Protein AF-A0A9D7D2G5-F1 (afdb_monomer)

Solvent-accessible surface area (backbone atoms only — not comparable to full-atom values): 11565 Å² total; per-residue (Å²): 142,83,90,85,85,85,84,79,88,82,90,82,80,87,83,90,83,91,81,90,78,86,88,77,94,80,81,88,83,91,79,89,85,90,87,85,86,84,91,82,82,89,82,88,80,90,83,86,82,90,78,80,86,81,89,78,82,81,84,90,77,88,84,83,84,87,77,92,87,68,85,74,61,56,66,35,92,34,34,83,71,34,50,92,85,17,47,40,18,28,32,42,37,29,33,29,70,61,52,72,93,62,38,37,81,69,48,75,48,37,28,52,26,76,72,57,77,66,45,86,69,95,54,40,60,38,78,29,35,38,25,39,34,90,44,25,86,66,23,79,50,91,75,19,56,28,20,28,31,39,76,58,95,90,44,75,49,42,26,39,31,37,72,85,44,60,87,74,32,82,43,65,77

Secondary structure (DSSP, 8-state):
--------------------------------------------------------PPP---------S-------SSGGGS-TTS-EEEEEEEE-SS-TT-PPEEEEEEEEES-------SSSS-EEEEEB-SSGGG--STT--EEEEEEETTEEEEEEE-GGGGGTSSEE-

pLDDT: mean 74.0, std 21.23, range [39.16, 96.94]

Structure (mmCIF, N/CA/C/O backbone):
data_AF-A0A9D7D2G5-F1
#
_entry.id   AF-A0A9D7D2G5-F1
#
loop_
_atom_site.group_PDB
_atom_site.id
_atom_site.type_symbol
_atom_site.label_atom_id
_atom_site.label_alt_id
_atom_site.label_comp_id
_atom_site.label_asym_id
_atom_site.label_entity_id
_atom_site.label_seq_id
_atom_site.pdbx_PDB_ins_code
_atom_site.Cartn_x
_atom_site.Cartn_y
_atom_site.Cartn_z
_atom_site.occupancy
_atom_site.B_iso_or_equiv
_atom_site.auth_seq_id
_atom_site.auth_comp_id
_atom_site.auth_asym_id
_atom_site.auth_atom_id
_atom_site.pdbx_PDB_model_num
ATOM 1 N N . MET A 1 1 ? 41.412 11.375 14.483 1.00 52.94 1 MET A N 1
ATOM 2 C CA . MET A 1 1 ? 41.660 12.347 13.399 1.00 52.94 1 MET A CA 1
ATOM 3 C C . MET A 1 1 ? 41.981 11.550 12.150 1.00 52.94 1 MET A C 1
ATOM 5 O O . MET A 1 1 ? 43.029 10.927 12.143 1.00 52.94 1 MET A O 1
ATOM 9 N N . THR A 1 2 ? 41.026 11.455 11.221 1.00 49.50 2 THR A N 1
ATOM 10 C CA . THR A 1 2 ? 41.184 11.309 9.758 1.00 49.50 2 THR A CA 1
ATOM 11 C C . THR A 1 2 ? 39.815 10.939 9.189 1.00 49.50 2 THR A C 1
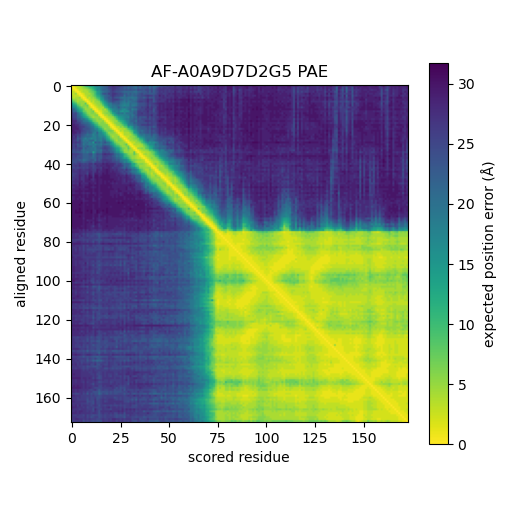ATOM 13 O O . THR A 1 2 ? 39.273 9.878 9.479 1.00 49.50 2 THR A O 1
ATOM 16 N N . SER A 1 3 ? 39.262 11.882 8.434 1.00 49.03 3 SER A N 1
ATOM 17 C CA . SER A 1 3 ? 38.042 11.799 7.637 1.00 49.03 3 SER A CA 1
ATOM 18 C C . SER A 1 3 ? 38.152 10.771 6.511 1.00 49.03 3 SER A C 1
ATOM 20 O O . SER A 1 3 ? 39.223 10.638 5.925 1.00 49.03 3 SER A O 1
ATOM 22 N N . THR A 1 4 ? 37.032 10.169 6.102 1.00 55.66 4 THR A N 1
ATOM 23 C CA . THR A 1 4 ? 36.741 9.856 4.688 1.00 55.66 4 THR A CA 1
ATOM 24 C C . THR A 1 4 ? 35.222 9.795 4.494 1.00 55.66 4 THR A C 1
ATOM 26 O O . THR A 1 4 ? 34.520 9.097 5.216 1.00 55.66 4 THR A O 1
ATOM 29 N N . LEU A 1 5 ? 34.740 10.612 3.557 1.00 47.78 5 LEU A N 1
ATOM 30 C CA . LEU A 1 5 ? 33.340 10.910 3.248 1.00 47.78 5 LEU A CA 1
ATOM 31 C C . LEU A 1 5 ? 32.711 9.848 2.326 1.00 47.78 5 LEU A C 1
ATOM 33 O O . LEU A 1 5 ? 33.403 9.360 1.430 1.00 47.78 5 LEU A O 1
ATOM 37 N N . PRO A 1 6 ? 31.397 9.580 2.442 1.00 52.25 6 PRO A N 1
ATOM 38 C CA . PRO A 1 6 ? 30.608 8.968 1.385 1.00 52.25 6 PRO A CA 1
ATOM 39 C C . PRO A 1 6 ? 29.983 10.009 0.434 1.00 52.25 6 PRO A C 1
ATOM 41 O O . PRO A 1 6 ? 29.444 11.022 0.870 1.00 52.25 6 PRO A O 1
ATOM 44 N N . PHE A 1 7 ? 30.000 9.646 -0.850 1.00 40.75 7 PHE A N 1
ATOM 45 C CA . PHE A 1 7 ? 29.009 9.929 -1.897 1.00 40.75 7 PHE A CA 1
ATOM 46 C C . PHE A 1 7 ? 28.773 11.378 -2.356 1.00 40.75 7 PHE A C 1
ATOM 48 O O . PHE A 1 7 ? 27.886 12.099 -1.909 1.00 40.75 7 PHE A O 1
ATOM 55 N N . ASP A 1 8 ? 29.555 11.703 -3.384 1.00 44.59 8 ASP A N 1
ATOM 56 C CA . ASP A 1 8 ? 29.256 12.623 -4.474 1.00 44.59 8 ASP A CA 1
ATOM 57 C C . ASP A 1 8 ? 28.366 11.939 -5.542 1.00 44.59 8 ASP A C 1
ATOM 59 O O . ASP A 1 8 ? 28.482 10.731 -5.759 1.00 44.59 8 ASP A O 1
ATOM 63 N N . SER A 1 9 ? 27.565 12.753 -6.244 1.00 48.22 9 SER A N 1
ATOM 64 C CA . SER A 1 9 ? 26.906 12.488 -7.540 1.00 48.22 9 SER A CA 1
ATOM 65 C C . SER A 1 9 ? 25.706 11.519 -7.574 1.00 48.22 9 SER A C 1
ATOM 67 O O . SER A 1 9 ? 25.773 10.390 -7.121 1.00 48.22 9 SER A O 1
ATOM 69 N N . ALA A 1 10 ? 24.565 11.819 -8.197 1.00 43.69 10 ALA A N 1
ATOM 70 C CA . ALA A 1 10 ? 24.137 12.975 -8.972 1.00 43.69 10 ALA A CA 1
ATOM 71 C C . ALA A 1 10 ? 22.607 12.896 -9.150 1.00 43.69 10 ALA A C 1
ATOM 73 O O . ALA A 1 10 ? 22.089 11.873 -9.593 1.00 43.69 10 ALA A O 1
ATOM 74 N N . ALA A 1 11 ? 21.892 13.987 -8.874 1.00 43.16 11 ALA A N 1
ATOM 75 C CA . ALA A 1 11 ? 20.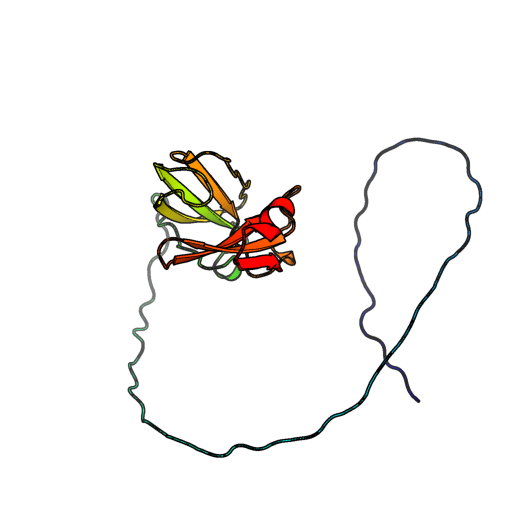567 14.225 -9.434 1.00 43.16 11 ALA A CA 1
ATOM 76 C C . ALA A 1 11 ? 20.714 15.286 -10.533 1.00 43.16 11 ALA A C 1
ATOM 78 O O . ALA A 1 11 ? 20.834 16.479 -10.259 1.00 43.16 11 ALA A O 1
ATOM 79 N N . CYS A 1 12 ? 20.759 14.821 -11.781 1.00 53.75 12 CYS A N 1
ATOM 80 C CA . CYS A 1 12 ? 20.481 15.625 -12.968 1.00 53.75 12 CYS A CA 1
ATOM 81 C C . CYS A 1 12 ? 18.977 15.562 -13.276 1.00 53.75 12 CYS A C 1
ATOM 83 O O . CYS A 1 12 ? 18.358 14.538 -13.006 1.00 53.75 12 CYS A O 1
ATOM 85 N N . PHE A 1 13 ? 18.480 16.615 -13.940 1.00 47.25 13 PHE A N 1
ATOM 86 C CA . PHE A 1 13 ? 17.105 16.942 -14.381 1.00 47.25 13 PHE A CA 1
ATOM 87 C C . PHE A 1 13 ? 16.392 17.948 -13.456 1.00 47.25 13 PHE A C 1
ATOM 89 O O . PHE A 1 13 ? 15.977 17.602 -12.361 1.00 47.25 13 PHE A O 1
ATOM 96 N N . SER A 1 14 ? 16.314 19.257 -13.765 1.00 50.12 14 SER A N 1
ATOM 97 C CA . SER A 1 14 ? 15.877 19.935 -15.013 1.00 50.12 14 SER A CA 1
ATOM 98 C C . SER A 1 14 ? 14.464 19.458 -15.398 1.00 50.12 14 SER A C 1
ATOM 100 O O . SER A 1 14 ? 14.282 18.277 -15.634 1.00 50.12 14 SER A O 1
ATOM 102 N N . GLN A 1 15 ? 13.407 20.274 -15.481 1.00 53.84 15 GLN A N 1
ATOM 103 C CA . GLN A 1 15 ? 13.360 21.545 -16.194 1.00 53.84 15 GLN A CA 1
ATOM 104 C C . GLN A 1 15 ? 12.021 22.294 -15.931 1.00 53.84 15 GLN A C 1
ATOM 106 O O . GLN A 1 15 ? 10.953 21.693 -15.936 1.00 53.84 15 GLN A O 1
ATOM 111 N N . VAL A 1 16 ? 12.138 23.623 -15.798 1.00 50.59 16 VAL A N 1
ATOM 112 C CA . VAL A 1 16 ? 11.271 24.747 -16.243 1.00 50.59 16 VAL A CA 1
ATOM 113 C C . VAL A 1 16 ? 9.794 24.886 -15.834 1.00 50.59 16 VAL A C 1
ATOM 115 O O . VAL A 1 16 ? 8.886 24.307 -16.417 1.00 50.59 16 VAL A O 1
ATOM 118 N N . GLY A 1 17 ? 9.555 25.901 -14.998 1.00 39.16 17 GLY A N 1
ATOM 119 C CA . GLY A 1 17 ? 8.357 26.742 -15.025 1.00 39.16 17 GLY A CA 1
ATOM 120 C C . GLY A 1 17 ? 8.783 28.213 -15.042 1.00 39.16 17 GLY A C 1
ATOM 121 O O . GLY A 1 17 ? 9.523 28.655 -14.171 1.00 39.16 17 GLY A O 1
ATOM 122 N N . ALA A 1 18 ? 8.390 28.935 -16.088 1.00 46.44 18 ALA A N 1
ATOM 123 C CA . ALA A 1 18 ? 8.807 30.294 -16.409 1.00 46.44 18 ALA A CA 1
ATOM 124 C C . ALA A 1 18 ? 8.239 31.362 -15.459 1.00 46.44 18 ALA A C 1
ATOM 126 O O . ALA A 1 18 ? 7.043 31.349 -15.194 1.00 46.44 18 ALA A O 1
ATOM 127 N N . LEU A 1 19 ? 9.059 32.346 -15.066 1.00 45.19 19 LEU A N 1
ATOM 128 C CA . LEU A 1 19 ? 8.687 33.768 -15.007 1.00 45.19 19 LEU A CA 1
ATOM 129 C C . LEU A 1 19 ? 9.915 34.637 -14.693 1.00 45.19 19 LEU A C 1
ATOM 131 O O . LEU A 1 19 ? 10.739 34.320 -13.842 1.00 45.19 19 LEU A O 1
ATOM 135 N N . ALA A 1 20 ? 10.045 35.714 -15.460 1.00 48.69 20 ALA A N 1
ATOM 136 C CA . ALA A 1 20 ? 11.139 36.671 -15.446 1.00 48.69 20 ALA A CA 1
ATOM 137 C C . ALA A 1 20 ? 11.168 37.541 -14.179 1.00 48.69 20 ALA A C 1
ATOM 139 O O . ALA A 1 20 ? 10.109 37.965 -13.732 1.00 48.69 20 ALA A O 1
ATOM 140 N N . LEU A 1 21 ? 12.368 37.892 -13.692 1.00 44.66 21 LEU A N 1
ATOM 141 C CA . LEU A 1 21 ? 12.789 39.260 -13.327 1.00 44.66 21 LEU A CA 1
ATOM 142 C C . LEU A 1 21 ? 14.186 39.252 -12.675 1.00 44.66 21 LEU A C 1
ATOM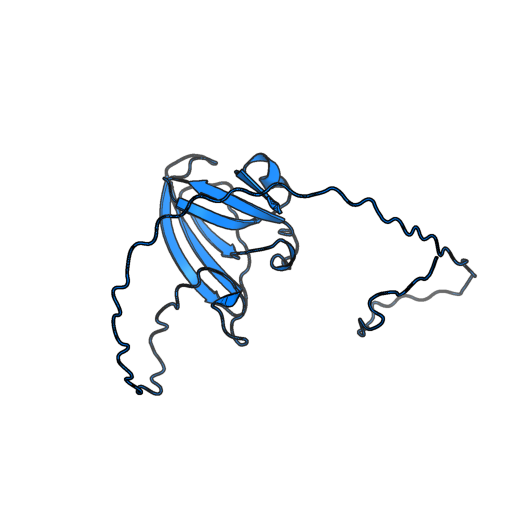 144 O O . LEU A 1 21 ? 14.421 38.579 -11.683 1.00 44.66 21 LEU A O 1
ATOM 148 N N . VAL A 1 22 ? 15.091 40.005 -13.311 1.00 46.94 22 VAL A N 1
ATOM 149 C CA . VAL A 1 22 ? 16.098 40.935 -12.759 1.00 46.94 22 VAL A CA 1
ATOM 150 C C . VAL A 1 22 ? 16.682 40.604 -11.378 1.00 46.94 22 VAL A C 1
ATOM 152 O O . VAL A 1 22 ? 15.996 40.578 -10.364 1.00 46.94 22 VAL A O 1
ATOM 155 N N . GLY A 1 23 ? 18.001 40.402 -11.368 1.00 52.19 23 GLY A N 1
ATOM 156 C CA . GLY A 1 23 ? 18.733 39.827 -10.253 1.00 52.19 23 GLY A CA 1
ATOM 157 C C . GLY A 1 23 ? 18.859 40.651 -8.977 1.00 52.19 23 GLY A C 1
ATOM 158 O O . GLY 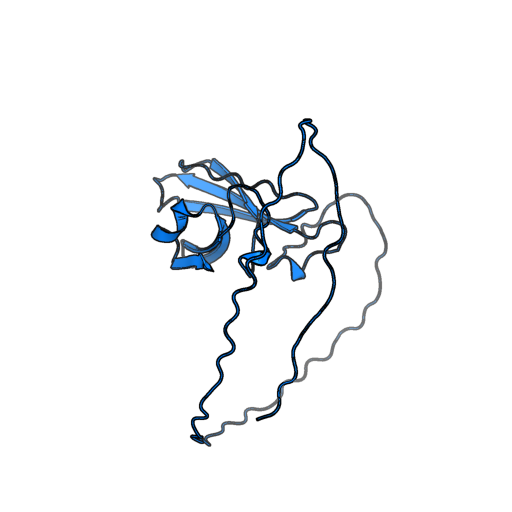A 1 23 ? 18.655 41.859 -8.944 1.00 52.19 23 GLY A O 1
ATOM 159 N N . LEU A 1 24 ? 19.312 39.946 -7.944 1.00 52.03 24 LEU A N 1
ATOM 160 C CA . LEU A 1 24 ? 20.088 40.460 -6.825 1.00 52.03 24 LEU A CA 1
ATOM 161 C C . LEU A 1 24 ? 20.725 39.257 -6.111 1.00 52.03 24 LEU A C 1
ATOM 163 O O . LEU A 1 24 ? 20.082 38.221 -5.948 1.00 52.03 24 LEU A O 1
ATOM 167 N N . LEU A 1 25 ? 21.996 39.391 -5.728 1.00 53.03 25 LEU A N 1
ATOM 168 C CA . LEU A 1 25 ? 22.746 38.430 -4.917 1.00 53.03 25 LEU A CA 1
ATOM 169 C C . LEU A 1 25 ? 21.945 37.971 -3.688 1.00 53.03 25 LEU A C 1
ATOM 171 O O . LEU A 1 25 ? 21.535 38.815 -2.895 1.00 53.03 25 LEU A O 1
ATOM 175 N N . LEU A 1 26 ? 21.884 36.660 -3.442 1.00 50.56 26 LEU A N 1
ATOM 176 C CA . LEU A 1 26 ? 21.707 36.123 -2.092 1.00 50.56 26 LEU A CA 1
ATOM 177 C C . LEU A 1 26 ? 22.727 35.014 -1.831 1.00 50.56 26 LEU A C 1
ATOM 179 O O . LEU A 1 26 ? 22.964 34.131 -2.652 1.00 50.56 26 LEU A O 1
ATOM 183 N N . LEU A 1 27 ? 23.393 35.189 -0.695 1.00 53.12 27 LEU A N 1
ATOM 184 C CA . LEU A 1 27 ? 24.617 34.542 -0.268 1.00 53.12 27 LEU A CA 1
ATOM 185 C C . LEU A 1 27 ? 24.421 33.090 0.181 1.00 53.12 27 LEU A C 1
ATOM 187 O O . LEU A 1 27 ? 23.346 32.660 0.584 1.00 53.12 27 LEU A O 1
ATOM 191 N N . ALA A 1 28 ? 25.555 32.394 0.158 1.00 52.44 28 ALA A N 1
ATOM 192 C CA . ALA A 1 28 ? 25.846 31.096 0.735 1.00 52.44 28 ALA A CA 1
ATOM 193 C C . ALA A 1 28 ? 25.238 30.835 2.125 1.00 52.44 28 ALA A C 1
ATOM 195 O O . ALA A 1 28 ? 25.196 31.704 2.993 1.00 52.44 28 ALA A O 1
ATOM 196 N N . SER A 1 29 ? 24.895 29.571 2.372 1.00 44.59 29 SER A N 1
ATOM 197 C CA . SER A 1 29 ? 24.765 28.993 3.713 1.00 44.59 29 SER A CA 1
ATOM 198 C C . SER A 1 29 ? 25.120 27.502 3.655 1.00 44.59 29 SER A C 1
ATOM 200 O O . SER A 1 29 ? 24.250 26.642 3.587 1.00 44.59 29 SER A O 1
ATOM 202 N N . CYS A 1 30 ? 26.421 27.197 3.647 1.00 50.00 30 CYS A N 1
ATOM 203 C CA . CYS A 1 30 ? 26.930 25.884 4.046 1.00 50.00 30 CYS A CA 1
ATOM 204 C C . CYS A 1 30 ? 26.928 25.832 5.579 1.00 50.00 30 CYS A C 1
ATOM 206 O O . CYS A 1 30 ? 27.658 26.592 6.212 1.00 50.00 30 CYS A O 1
ATOM 208 N N . GLY A 1 31 ? 26.134 24.944 6.172 1.00 47.31 31 GLY A N 1
ATOM 209 C CA . GLY A 1 31 ? 26.146 24.664 7.609 1.00 47.31 31 GLY A CA 1
ATOM 210 C C . GLY A 1 31 ? 26.117 23.157 7.831 1.00 47.31 31 GLY A C 1
ATOM 211 O O . GLY A 1 31 ? 25.078 22.535 7.650 1.00 47.31 31 GLY A O 1
ATOM 212 N N . GLY A 1 32 ? 27.273 22.567 8.144 1.00 47.94 32 GLY A N 1
ATOM 213 C CA . GLY A 1 32 ? 27.422 21.131 8.401 1.00 47.94 32 GLY A CA 1
ATOM 214 C C . GLY A 1 32 ? 27.155 20.733 9.854 1.00 47.94 32 GLY A C 1
ATOM 215 O O . GLY A 1 32 ? 26.891 21.590 10.692 1.00 47.94 32 GLY A O 1
ATOM 216 N N . SER A 1 33 ? 27.298 19.436 10.152 1.00 44.34 33 SER A N 1
ATOM 217 C CA . SER A 1 33 ? 27.850 18.906 11.414 1.00 44.34 33 SER A CA 1
ATOM 218 C C . SER A 1 33 ? 28.114 17.402 11.292 1.00 44.34 33 SER A C 1
ATOM 220 O O . SER A 1 33 ? 27.203 16.608 11.085 1.00 44.34 33 SER A O 1
ATOM 222 N N . VAL A 1 34 ? 29.391 17.040 11.409 1.00 54.25 34 VAL A N 1
ATOM 223 C CA . VAL A 1 34 ? 29.923 15.680 11.561 1.00 54.25 34 VAL A CA 1
ATOM 224 C C . VAL A 1 34 ? 29.821 15.252 13.029 1.00 54.25 34 VAL A C 1
ATOM 226 O O . VAL A 1 34 ? 30.148 16.041 13.914 1.00 54.25 34 VAL A O 1
ATOM 229 N N . GLY A 1 35 ? 29.401 14.014 13.296 1.00 42.25 35 GLY A N 1
ATOM 230 C CA . GLY A 1 35 ? 29.337 13.458 14.649 1.00 42.25 35 GLY A CA 1
ATOM 231 C C . GLY A 1 35 ? 29.334 11.927 14.655 1.00 42.25 35 GLY A C 1
ATOM 232 O O . GLY A 1 35 ? 28.406 11.304 14.156 1.00 42.25 35 GLY A O 1
ATOM 233 N N . GLU A 1 36 ? 30.380 11.351 15.241 1.00 52.06 36 GLU A N 1
ATOM 234 C CA . GLU A 1 36 ? 30.647 9.930 15.523 1.00 52.06 36 GLU A CA 1
ATOM 235 C C . GLU A 1 36 ? 31.552 9.909 16.787 1.00 52.06 36 GLU A C 1
ATOM 237 O O . GLU A 1 36 ? 32.249 10.913 16.990 1.00 52.06 36 GLU A O 1
ATOM 242 N N . PRO A 1 37 ? 31.705 8.839 17.607 1.00 68.00 37 PRO A N 1
ATOM 243 C CA . PRO A 1 37 ? 30.832 7.737 18.066 1.00 68.00 37 PRO A CA 1
ATOM 244 C C . PRO A 1 37 ? 30.705 7.726 19.631 1.00 68.00 37 PRO A C 1
ATOM 246 O O . PRO A 1 37 ? 31.046 8.721 20.274 1.00 68.00 37 PRO A O 1
ATOM 249 N N . PRO A 1 38 ? 30.250 6.628 20.289 1.00 59.47 38 PRO A N 1
ATOM 250 C CA . PRO A 1 38 ? 31.236 5.627 20.731 1.00 59.47 38 PRO A CA 1
ATOM 251 C C . PRO A 1 38 ? 30.800 4.151 20.620 1.00 59.47 38 PRO A C 1
ATOM 253 O O . PRO A 1 38 ? 29.625 3.801 20.557 1.00 59.47 38 PRO A O 1
ATOM 256 N N . ALA A 1 39 ? 31.825 3.296 20.637 1.00 56.16 39 ALA A N 1
ATOM 257 C CA . ALA A 1 39 ? 31.775 1.844 20.747 1.00 56.16 39 ALA A CA 1
ATOM 258 C C . ALA A 1 39 ? 31.178 1.363 22.085 1.00 56.16 39 ALA A C 1
ATOM 260 O O . ALA A 1 39 ? 31.439 1.948 23.136 1.00 56.16 39 ALA A O 1
ATOM 261 N N . GLY A 1 40 ? 30.448 0.246 22.042 1.00 46.94 40 GLY A N 1
ATOM 262 C CA . GLY A 1 40 ? 29.949 -0.480 23.210 1.00 46.94 40 GLY A CA 1
ATOM 263 C C . GLY A 1 40 ? 29.933 -1.986 22.945 1.00 46.94 40 GLY A C 1
ATOM 264 O O . GLY A 1 40 ? 29.444 -2.438 21.913 1.00 46.94 40 GLY A O 1
ATOM 265 N N . SER A 1 41 ? 30.548 -2.732 23.858 1.00 45.62 41 SER A N 1
ATOM 266 C CA . SER A 1 41 ? 31.009 -4.113 23.722 1.00 45.62 41 SER A CA 1
ATOM 267 C C . SER A 1 41 ? 29.934 -5.205 23.864 1.00 45.62 41 SER A C 1
ATOM 269 O O . SER A 1 41 ? 28.983 -5.073 24.624 1.00 45.62 41 SER A O 1
ATOM 271 N N . THR A 1 42 ? 30.185 -6.312 23.156 1.00 58.53 42 THR A N 1
ATOM 272 C CA . THR A 1 42 ? 30.017 -7.744 23.500 1.00 58.53 42 THR A CA 1
ATOM 273 C C . THR A 1 42 ? 29.018 -8.172 24.584 1.00 58.53 42 THR A C 1
ATOM 275 O O . THR A 1 42 ? 29.176 -7.839 25.757 1.00 58.53 42 THR A O 1
ATOM 278 N N . SER A 1 43 ? 28.154 -9.133 24.243 1.00 57.69 43 SER A N 1
ATOM 279 C CA . SER A 1 43 ? 27.788 -10.242 25.137 1.00 57.69 43 SER A CA 1
ATOM 280 C C . SER A 1 43 ? 27.407 -11.475 24.320 1.00 57.69 43 SER A C 1
ATOM 282 O O . SER A 1 43 ? 26.522 -11.430 23.470 1.00 57.69 43 SER A O 1
ATOM 284 N N . SER A 1 44 ? 28.139 -12.554 24.577 1.00 49.97 44 SER A N 1
ATOM 285 C CA . SER A 1 44 ? 27.954 -13.891 24.028 1.00 49.97 44 SER A CA 1
ATOM 286 C C . SER A 1 44 ? 26.697 -14.552 24.594 1.00 49.97 44 SER A C 1
ATOM 288 O O . SER A 1 44 ? 26.382 -14.397 25.775 1.00 49.97 44 SER A O 1
ATOM 290 N N . THR A 1 45 ? 26.019 -15.365 23.789 1.00 54.88 45 THR A N 1
ATOM 291 C CA . THR A 1 45 ? 25.167 -16.444 24.303 1.00 54.88 45 THR A CA 1
ATOM 292 C C . THR A 1 45 ? 25.295 -17.647 23.378 1.00 54.88 45 THR A C 1
ATOM 294 O O . THR A 1 45 ? 24.722 -17.686 22.292 1.00 54.88 45 THR A O 1
ATOM 297 N N . ASP A 1 46 ? 26.103 -18.607 23.819 1.00 55.44 46 ASP A N 1
ATOM 298 C CA . ASP A 1 46 ? 26.103 -19.987 23.350 1.00 55.44 46 ASP A CA 1
ATOM 299 C C . ASP A 1 46 ? 24.834 -20.705 23.832 1.00 55.44 46 ASP A C 1
ATOM 301 O O . ASP A 1 46 ? 24.386 -20.507 24.963 1.00 55.44 46 ASP A O 1
ATOM 305 N N . GLY A 1 47 ? 24.284 -21.586 22.998 1.00 46.84 47 GLY A N 1
ATOM 306 C CA . GLY A 1 47 ? 23.196 -22.484 23.390 1.00 46.84 47 GLY A CA 1
ATOM 307 C C . GLY A 1 47 ? 22.472 -23.072 22.189 1.00 46.84 47 GLY A C 1
ATOM 308 O O . GLY A 1 47 ? 21.431 -22.571 21.778 1.00 46.84 47 GLY A O 1
ATOM 309 N N . GLY A 1 48 ? 23.060 -24.109 21.594 1.00 49.19 48 GLY A N 1
ATOM 310 C CA . GLY A 1 48 ? 22.549 -24.749 20.388 1.00 49.19 48 GLY A CA 1
ATOM 311 C C . GLY A 1 48 ? 21.291 -25.600 20.574 1.00 49.19 48 GLY A C 1
ATOM 312 O O . GLY A 1 48 ? 20.976 -26.073 21.660 1.00 49.19 48 GLY A O 1
ATOM 313 N N . ALA A 1 49 ? 20.647 -25.878 19.444 1.00 47.00 49 ALA A N 1
ATOM 314 C CA . ALA A 1 49 ? 20.036 -27.168 19.155 1.00 47.00 49 ALA A CA 1
ATOM 315 C C . ALA A 1 49 ? 20.027 -27.356 17.633 1.00 47.00 49 ALA A C 1
ATOM 317 O O . ALA A 1 49 ? 19.290 -26.705 16.897 1.00 47.00 49 ALA A O 1
ATOM 318 N N . THR A 1 50 ? 20.904 -28.236 17.166 1.00 50.62 50 THR A N 1
ATOM 319 C CA . THR A 1 50 ? 20.869 -28.822 15.832 1.00 50.62 50 THR A CA 1
ATOM 320 C C . THR A 1 50 ? 19.639 -29.719 15.724 1.00 50.62 50 THR A C 1
ATOM 322 O O . THR A 1 50 ? 19.400 -30.586 16.562 1.00 50.62 50 THR A O 1
ATOM 325 N N . SER A 1 51 ? 18.845 -29.545 14.674 1.00 53.47 51 SER A N 1
ATOM 326 C CA . SER A 1 51 ? 17.920 -30.578 14.216 1.00 53.47 51 SER A CA 1
ATOM 327 C C . SER A 1 51 ? 17.946 -30.624 12.701 1.00 53.47 51 SER A C 1
ATOM 329 O O . SER A 1 51 ? 17.977 -29.608 12.011 1.00 53.47 51 SER A O 1
ATOM 331 N N . ALA A 1 52 ? 18.108 -31.854 12.241 1.00 45.69 52 ALA A N 1
ATOM 332 C CA . ALA A 1 52 ? 18.686 -32.218 10.976 1.00 45.69 52 ALA A CA 1
ATOM 333 C C . ALA A 1 52 ? 17.732 -32.047 9.791 1.00 45.69 52 ALA A C 1
ATOM 335 O O . ALA A 1 52 ? 16.513 -32.129 9.905 1.00 45.69 52 ALA A O 1
ATOM 336 N N . ALA A 1 53 ? 18.390 -31.855 8.651 1.00 48.12 53 ALA A N 1
ATOM 337 C CA . ALA A 1 53 ? 17.940 -31.943 7.276 1.00 48.12 53 ALA A CA 1
ATOM 338 C C . ALA A 1 53 ? 16.665 -32.760 7.006 1.00 48.12 53 ALA A C 1
ATOM 340 O O . ALA A 1 53 ? 16.562 -33.943 7.327 1.00 48.12 53 ALA A O 1
ATOM 341 N N . THR A 1 54 ? 15.791 -32.181 6.188 1.00 45.94 54 THR A N 1
ATOM 342 C CA . THR A 1 54 ? 15.121 -32.950 5.139 1.00 45.94 54 THR A CA 1
ATOM 343 C C . THR A 1 54 ? 15.341 -32.212 3.828 1.00 45.94 54 THR A C 1
ATOM 345 O O . THR A 1 54 ? 14.714 -31.198 3.539 1.00 45.94 54 THR A O 1
ATOM 348 N N . ALA A 1 55 ? 16.322 -32.695 3.068 1.00 53.34 55 ALA A N 1
ATOM 349 C CA . ALA A 1 55 ? 16.520 -32.311 1.685 1.00 53.34 55 ALA A CA 1
ATOM 350 C C . ALA A 1 55 ? 15.286 -32.741 0.886 1.00 53.34 55 ALA A C 1
ATOM 352 O O . ALA A 1 55 ? 14.885 -33.902 0.933 1.00 53.34 55 ALA A O 1
ATOM 353 N N . SER A 1 56 ? 14.681 -31.814 0.155 1.00 56.06 56 SER A N 1
ATOM 354 C CA . SER A 1 56 ? 13.738 -32.145 -0.907 1.00 56.06 56 SER A CA 1
ATOM 355 C C . SER A 1 56 ? 14.200 -31.442 -2.166 1.00 56.06 56 SER A C 1
ATOM 357 O O . SER A 1 56 ? 14.217 -30.218 -2.270 1.00 56.06 56 SER A O 1
ATOM 359 N N . SER A 1 57 ? 14.693 -32.283 -3.064 1.00 54.28 57 SER A N 1
ATOM 360 C CA . SER A 1 57 ? 15.208 -31.971 -4.381 1.00 54.28 57 SER A CA 1
ATOM 361 C C . SER A 1 57 ? 14.209 -31.160 -5.201 1.00 54.28 57 SER A C 1
ATOM 363 O O . SER A 1 57 ? 13.012 -31.437 -5.209 1.00 54.28 57 SER A O 1
ATOM 365 N N . ALA A 1 58 ? 14.744 -30.191 -5.937 1.00 57.66 58 ALA A N 1
ATOM 366 C CA . ALA A 1 58 ? 14.048 -29.477 -6.992 1.00 57.66 58 ALA A CA 1
ATOM 367 C C . ALA A 1 58 ? 13.516 -30.432 -8.075 1.00 57.66 58 ALA A C 1
ATOM 369 O O . ALA A 1 58 ? 14.244 -31.343 -8.482 1.00 57.66 58 ALA A O 1
ATOM 370 N N . PRO A 1 59 ? 12.351 -30.145 -8.669 1.00 57.62 59 PRO A N 1
ATOM 371 C CA . PRO A 1 59 ? 12.140 -30.391 -10.081 1.00 57.62 59 PRO A CA 1
ATOM 372 C C . PRO A 1 59 ? 12.648 -29.187 -10.887 1.00 57.62 59 PRO A C 1
ATOM 374 O O . PRO A 1 59 ? 12.187 -28.053 -10.744 1.00 57.62 59 PRO A O 1
ATOM 377 N N . LYS A 1 60 ? 13.651 -29.456 -11.727 1.00 57.62 60 LYS A N 1
ATOM 378 C CA . LYS A 1 60 ? 13.925 -28.676 -12.931 1.00 57.62 60 LYS A CA 1
ATOM 379 C C . LYS A 1 60 ? 12.888 -29.092 -13.965 1.00 57.62 60 LYS A C 1
ATOM 381 O O . LYS A 1 60 ? 13.065 -30.140 -14.572 1.00 57.62 60 LYS A O 1
ATOM 386 N N . ASP A 1 61 ? 11.908 -28.239 -14.220 1.00 55.19 61 ASP A N 1
ATOM 387 C CA . ASP A 1 61 ? 11.128 -28.303 -15.450 1.00 55.19 61 ASP A CA 1
ATOM 388 C C . ASP A 1 61 ? 11.067 -26.908 -16.065 1.00 55.19 61 ASP A C 1
ATOM 390 O O . ASP A 1 61 ? 10.473 -25.965 -15.544 1.00 55.19 61 ASP A O 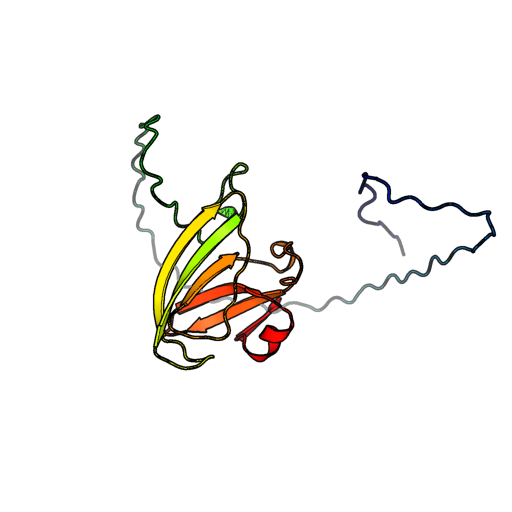1
ATOM 394 N N . ALA A 1 62 ? 11.790 -26.789 -17.173 1.00 51.53 62 ALA A N 1
ATOM 395 C CA . ALA A 1 62 ? 11.708 -25.685 -18.098 1.00 51.53 62 ALA A CA 1
ATOM 396 C C . ALA A 1 62 ? 10.500 -25.906 -19.012 1.00 51.53 62 ALA A C 1
ATOM 398 O O . ALA A 1 62 ? 10.364 -26.974 -19.605 1.00 51.53 62 ALA A O 1
ATOM 399 N N . GLY A 1 63 ? 9.694 -24.862 -19.191 1.00 46.25 63 GLY A N 1
ATOM 400 C CA . GLY A 1 63 ? 8.791 -24.742 -20.331 1.00 46.25 63 GLY A CA 1
ATOM 401 C C . GLY A 1 63 ? 7.385 -24.285 -19.967 1.00 46.25 63 GLY A C 1
ATOM 402 O O . GLY A 1 63 ? 6.541 -25.099 -19.625 1.00 46.25 63 GLY A O 1
ATOM 403 N N . SER A 1 64 ? 7.101 -22.999 -20.172 1.00 49.47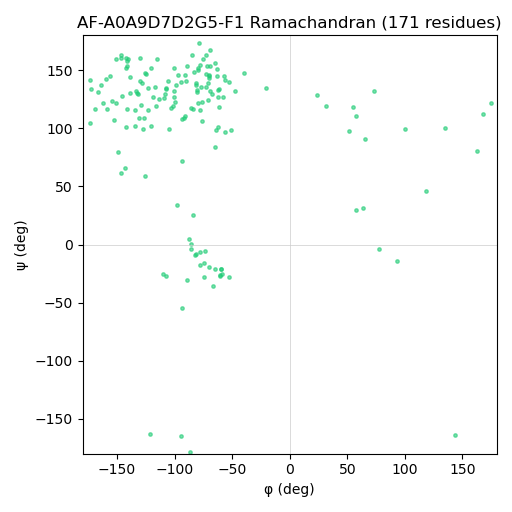 64 SER A N 1
ATOM 404 C CA . SER A 1 64 ? 6.124 -22.644 -21.204 1.00 49.47 64 SER A CA 1
ATOM 405 C C . SER A 1 64 ? 6.257 -21.172 -21.583 1.00 49.47 64 SER A C 1
ATOM 407 O O . SER A 1 64 ? 6.164 -20.279 -20.742 1.00 49.47 64 SER A O 1
ATOM 409 N N . ALA A 1 65 ? 6.513 -20.935 -22.865 1.00 46.53 65 ALA A N 1
ATOM 410 C CA . ALA A 1 65 ? 6.430 -19.627 -23.480 1.00 46.53 65 ALA A CA 1
ATOM 411 C C . ALA A 1 65 ? 4.966 -19.311 -23.822 1.00 46.53 65 ALA A C 1
ATOM 413 O O . ALA A 1 65 ? 4.254 -20.156 -24.353 1.00 46.53 65 ALA A O 1
ATOM 414 N N . SER A 1 66 ? 4.588 -18.059 -23.568 1.00 52.09 66 SER A N 1
ATOM 415 C CA . SER A 1 66 ? 3.648 -17.250 -24.350 1.00 52.09 66 SER A CA 1
ATOM 416 C C . SER A 1 66 ? 2.270 -17.841 -24.682 1.00 52.09 66 SER A C 1
ATOM 418 O O . SER A 1 66 ? 2.066 -18.429 -25.740 1.00 52.09 66 SER A O 1
ATOM 420 N N . ALA A 1 67 ? 1.275 -17.471 -23.875 1.00 40.25 67 ALA A N 1
ATOM 421 C CA . ALA A 1 67 ? -0.060 -17.167 -24.380 1.00 40.25 67 ALA A CA 1
ATOM 422 C C . ALA A 1 67 ? -0.543 -15.866 -23.725 1.00 40.25 67 ALA A C 1
ATOM 424 O O . ALA A 1 67 ? -0.683 -15.774 -22.508 1.00 40.25 67 ALA A O 1
ATOM 425 N N . ALA A 1 68 ? -0.743 -14.834 -24.540 1.00 50.34 68 ALA A N 1
ATOM 426 C CA . ALA A 1 68 ? -1.531 -13.679 -24.151 1.00 50.34 68 ALA A CA 1
ATOM 427 C C . ALA A 1 68 ? -2.965 -14.145 -23.861 1.00 50.34 68 ALA A C 1
ATOM 429 O O . ALA A 1 68 ? -3.535 -14.873 -24.671 1.00 50.34 68 ALA A O 1
ATOM 430 N N . GLY A 1 69 ? -3.543 -13.699 -22.745 1.00 43.47 69 GLY A N 1
ATOM 431 C CA . GLY A 1 69 ? -4.977 -13.850 -22.491 1.00 43.47 69 GLY A CA 1
ATOM 432 C C . GLY A 1 69 ? -5.349 -14.686 -21.276 1.00 43.47 69 GLY A C 1
ATOM 433 O O . GLY A 1 69 ? -6.208 -15.534 -21.393 1.00 43.47 69 GLY A O 1
ATOM 434 N N . ASP A 1 70 ? -4.704 -14.459 -20.139 1.00 41.28 70 ASP A N 1
ATOM 435 C CA . ASP A 1 70 ? -5.337 -14.457 -18.817 1.00 41.28 70 ASP A CA 1
ATOM 436 C C . ASP A 1 70 ? -4.239 -14.000 -17.866 1.00 41.28 70 ASP A C 1
ATOM 438 O O . ASP A 1 70 ? -3.259 -14.708 -17.632 1.00 41.28 70 ASP A O 1
ATOM 442 N N . ALA A 1 71 ? -4.321 -12.748 -17.415 1.00 47.94 71 ALA A N 1
ATOM 443 C CA . ALA A 1 71 ? -3.407 -12.210 -16.424 1.00 47.94 71 ALA A CA 1
ATOM 444 C C . ALA A 1 71 ? -3.644 -12.981 -15.123 1.00 47.94 71 ALA A C 1
ATOM 446 O O . ALA A 1 71 ? -4.420 -12.556 -14.272 1.00 47.94 71 ALA A O 1
ATOM 447 N N . SER A 1 72 ? -3.004 -14.144 -14.999 1.00 45.03 72 SER A N 1
ATOM 448 C CA . SER A 1 72 ? -2.815 -14.834 -13.738 1.00 45.03 72 SER A CA 1
ATOM 449 C C . SER A 1 72 ? -2.122 -13.818 -12.849 1.00 45.03 72 SER A C 1
ATOM 451 O O . SER A 1 72 ? -0.929 -13.563 -13.012 1.00 45.03 72 SER A O 1
ATOM 453 N N . LEU A 1 73 ? -2.928 -13.141 -12.031 1.00 51.66 73 LEU A N 1
ATOM 454 C CA . LEU A 1 73 ? -2.537 -12.082 -11.118 1.00 51.66 73 LEU A CA 1
ATOM 455 C C . LEU A 1 73 ? -1.361 -12.628 -10.318 1.00 51.66 73 LEU A C 1
ATOM 457 O O . LEU A 1 73 ? -1.557 -13.428 -9.406 1.00 51.66 73 LEU A O 1
ATOM 461 N N . ALA A 1 74 ? -0.136 -12.284 -10.715 1.00 55.03 74 ALA A N 1
ATOM 462 C CA . ALA A 1 74 ? 1.033 -12.620 -9.933 1.00 55.03 74 ALA A CA 1
ATOM 463 C C . ALA A 1 74 ? 0.832 -11.882 -8.613 1.00 55.03 74 ALA A C 1
ATOM 465 O O . ALA A 1 74 ? 0.941 -10.655 -8.554 1.00 55.03 74 ALA A O 1
ATOM 466 N N . ALA A 1 75 ? 0.391 -12.627 -7.599 1.00 77.88 75 ALA A N 1
ATOM 467 C CA . ALA A 1 75 ? 0.117 -12.096 -6.285 1.00 77.88 75 ALA A CA 1
ATOM 468 C C . ALA A 1 75 ? 1.451 -11.605 -5.730 1.00 77.88 75 ALA A C 1
ATOM 470 O O . ALA A 1 75 ? 2.276 -12.392 -5.276 1.00 77.88 75 ALA A O 1
ATOM 471 N N . CYS A 1 76 ? 1.688 -10.304 -5.831 1.00 89.38 76 CYS A N 1
ATOM 472 C CA . CYS A 1 76 ? 2.866 -9.677 -5.268 1.00 89.38 76 CYS A CA 1
ATOM 473 C C . CYS A 1 76 ? 2.670 -9.532 -3.755 1.00 89.38 76 CYS A C 1
ATOM 475 O O . CYS A 1 76 ? 1.587 -9.168 -3.281 1.00 89.38 76 CYS A O 1
ATOM 477 N N . ALA A 1 77 ? 3.698 -9.858 -2.975 1.00 86.56 77 ALA A N 1
ATOM 478 C CA . ALA A 1 77 ? 3.712 -9.567 -1.544 1.00 86.56 77 ALA A CA 1
ATOM 479 C C . ALA A 1 77 ? 4.297 -8.173 -1.288 1.00 86.56 77 ALA A C 1
ATOM 481 O O . ALA A 1 77 ? 3.903 -7.496 -0.339 1.00 86.56 77 ALA A O 1
ATOM 482 N N . SER A 1 78 ? 5.204 -7.755 -2.165 1.00 86.31 78 SER A N 1
ATOM 483 C CA . SER A 1 78 ? 5.990 -6.535 -2.108 1.00 86.31 78 SER A CA 1
ATOM 484 C C . SER A 1 78 ? 6.248 -6.002 -3.526 1.00 86.31 78 SER A C 1
ATOM 486 O O . SER A 1 78 ? 6.117 -6.749 -4.500 1.00 86.31 78 SER A O 1
ATOM 488 N N . PRO A 1 79 ? 6.654 -4.730 -3.685 1.00 86.69 79 PRO A N 1
ATOM 489 C CA . PRO A 1 79 ? 7.092 -4.216 -4.985 1.00 86.69 79 PRO A CA 1
ATOM 490 C C . PRO A 1 79 ? 8.306 -4.971 -5.563 1.00 86.69 79 PRO A C 1
ATOM 492 O O . PRO A 1 79 ? 8.497 -4.971 -6.774 1.00 86.69 79 PRO A O 1
ATOM 495 N N . ALA A 1 80 ? 9.098 -5.665 -4.734 1.00 89.88 80 ALA A N 1
ATOM 496 C CA . ALA A 1 80 ? 10.238 -6.464 -5.195 1.00 89.88 80 ALA A CA 1
ATOM 497 C C . ALA A 1 80 ? 9.827 -7.732 -5.967 1.00 89.88 80 ALA A C 1
ATOM 499 O O . ALA A 1 80 ? 10.628 -8.264 -6.733 1.00 89.88 80 ALA A O 1
ATOM 500 N N . ASP A 1 81 ? 8.583 -8.196 -5.804 1.00 90.44 81 ASP A N 1
ATOM 501 C CA . ASP A 1 81 ? 8.032 -9.331 -6.557 1.00 90.44 81 ASP A CA 1
ATOM 502 C C . ASP A 1 81 ? 7.606 -8.938 -7.983 1.00 90.44 81 ASP A C 1
ATOM 504 O O . ASP A 1 81 ? 7.211 -9.785 -8.787 1.00 90.44 81 ASP A O 1
ATOM 508 N N . CYS A 1 82 ? 7.656 -7.643 -8.300 1.00 92.00 82 CYS A N 1
ATOM 509 C CA . CYS A 1 82 ? 7.166 -7.091 -9.546 1.00 92.00 82 CYS A CA 1
ATOM 510 C C . CYS A 1 82 ? 8.277 -6.818 -10.569 1.00 92.00 82 CYS A C 1
ATOM 512 O O . CYS A 1 82 ? 9.432 -6.557 -10.242 1.00 92.00 82 CYS A O 1
ATOM 514 N N . THR A 1 83 ? 7.919 -6.875 -11.855 1.00 93.62 83 THR A N 1
ATOM 515 C CA . THR A 1 83 ? 8.863 -6.637 -12.960 1.00 93.62 83 THR A CA 1
ATOM 516 C C . THR A 1 83 ? 9.009 -5.148 -13.269 1.00 93.62 83 THR A C 1
ATOM 518 O O . THR A 1 83 ? 8.142 -4.343 -12.936 1.00 93.62 83 THR A O 1
ATOM 521 N N . ALA A 1 84 ? 10.064 -4.774 -13.998 1.00 91.06 84 ALA A N 1
ATOM 522 C CA . ALA A 1 84 ? 10.302 -3.385 -14.401 1.00 91.06 84 ALA A CA 1
ATOM 523 C C . ALA A 1 84 ? 9.162 -2.764 -15.237 1.00 91.06 84 ALA A C 1
ATOM 525 O O . ALA A 1 84 ? 8.988 -1.550 -15.225 1.00 91.06 84 ALA A O 1
ATOM 526 N N . SER A 1 85 ? 8.373 -3.576 -15.951 1.00 91.94 85 SER A N 1
ATOM 527 C CA . SER A 1 85 ? 7.214 -3.101 -16.722 1.00 91.94 85 SER A CA 1
ATOM 528 C C . SER A 1 85 ? 5.986 -2.804 -15.854 1.00 91.94 85 SER A C 1
ATOM 530 O O . SER A 1 85 ? 5.075 -2.116 -16.307 1.00 91.94 85 SER A O 1
ATOM 532 N N . ALA A 1 86 ? 5.945 -3.322 -14.627 1.00 93.75 86 ALA A N 1
ATOM 533 C CA . ALA A 1 86 ? 4.839 -3.159 -13.694 1.00 93.75 86 ALA A CA 1
ATOM 534 C C . ALA A 1 86 ? 5.364 -3.114 -12.248 1.00 93.75 86 ALA A C 1
ATOM 536 O O . ALA A 1 86 ? 5.031 -4.007 -11.480 1.00 93.75 86 ALA A O 1
ATOM 537 N N . PRO A 1 87 ? 6.204 -2.130 -11.873 1.00 93.25 87 PRO A N 1
ATOM 538 C CA . PRO A 1 87 ? 7.024 -2.186 -10.657 1.00 93.25 87 PRO A CA 1
ATOM 539 C C . PRO A 1 87 ? 6.239 -1.994 -9.352 1.00 93.25 87 PRO A C 1
ATOM 541 O O . PRO A 1 87 ? 6.818 -2.067 -8.270 1.00 93.25 87 PRO A O 1
ATOM 544 N N . LEU A 1 88 ? 4.941 -1.694 -9.425 1.00 94.81 88 LEU A N 1
ATOM 545 C CA . LEU A 1 88 ? 4.120 -1.397 -8.258 1.00 94.81 88 LEU A CA 1
ATOM 546 C C . LEU A 1 88 ? 3.290 -2.612 -7.879 1.00 94.81 88 LEU A C 1
ATOM 548 O O . LEU A 1 88 ? 2.603 -3.175 -8.726 1.00 94.81 88 LEU A O 1
ATOM 552 N N . CYS A 1 89 ? 3.287 -2.962 -6.597 1.00 95.38 89 CYS A N 1
ATOM 553 C CA . CYS A 1 89 ? 2.381 -3.974 -6.081 1.00 95.38 89 CYS A CA 1
ATOM 554 C C . CYS A 1 89 ? 1.078 -3.321 -5.601 1.00 95.38 89 CYS A C 1
ATOM 556 O O . CYS A 1 89 ? 1.069 -2.608 -4.599 1.00 95.38 89 CYS A O 1
ATOM 558 N N . CYS A 1 90 ? -0.019 -3.553 -6.315 1.00 95.19 90 CYS A N 1
ATOM 559 C CA . CYS A 1 90 ? -1.345 -3.052 -5.972 1.00 95.19 90 CYS A CA 1
ATOM 560 C C . CYS A 1 90 ? -2.166 -4.098 -5.238 1.00 95.19 90 CYS A C 1
ATOM 562 O O . CYS A 1 90 ? -2.117 -5.279 -5.574 1.00 95.19 90 CYS A O 1
ATOM 564 N N . ALA A 1 91 ? -2.997 -3.653 -4.306 1.00 94.69 91 ALA A N 1
ATOM 565 C CA . ALA A 1 91 ? -4.056 -4.438 -3.704 1.00 94.69 91 ALA A CA 1
ATOM 566 C C . ALA A 1 91 ? -5.408 -3.786 -4.000 1.00 94.69 91 ALA A C 1
ATOM 568 O O . ALA A 1 91 ? -5.610 -2.613 -3.710 1.00 94.69 91 ALA A O 1
ATOM 569 N N . ARG A 1 92 ? -6.347 -4.549 -4.553 1.00 94.56 92 ARG A N 1
ATOM 570 C CA . ARG A 1 92 ? -7.758 -4.174 -4.635 1.00 94.56 92 ARG A CA 1
ATOM 571 C C . ARG A 1 92 ? -8.462 -4.757 -3.417 1.00 94.56 92 ARG A C 1
ATOM 573 O O . ARG A 1 92 ? -8.591 -5.978 -3.314 1.00 94.56 92 ARG A O 1
ATOM 580 N N . LEU A 1 93 ? -8.841 -3.893 -2.485 1.00 92.50 93 LEU A N 1
ATOM 581 C CA . LEU A 1 93 ? -9.496 -4.241 -1.232 1.00 92.50 93 LEU A CA 1
ATOM 582 C C . LEU A 1 93 ? -10.997 -4.003 -1.372 1.00 92.50 93 LEU A C 1
ATOM 584 O O . LEU A 1 93 ? -11.428 -2.891 -1.657 1.00 92.50 93 LEU A O 1
ATOM 588 N N . GLU A 1 94 ? -11.801 -5.037 -1.157 1.00 94.00 94 GLU A N 1
ATOM 589 C CA . GLU A 1 94 ? -13.247 -4.894 -1.019 1.00 94.00 94 GLU A CA 1
ATOM 590 C C . GLU A 1 94 ? -13.607 -4.996 0.455 1.00 94.00 94 GLU A C 1
ATOM 592 O O . GLU A 1 94 ? -13.395 -6.033 1.095 1.00 94.00 94 GLU A O 1
ATOM 597 N N . THR A 1 95 ? -14.161 -3.918 0.995 1.00 93.06 95 THR A N 1
ATOM 598 C CA . THR A 1 95 ? -14.696 -3.900 2.351 1.00 93.06 95 THR A CA 1
ATOM 599 C C . THR A 1 95 ? -16.177 -4.284 2.331 1.00 93.06 95 THR A C 1
ATOM 601 O O . THR A 1 95 ? -16.907 -4.033 1.376 1.00 93.06 95 THR A O 1
ATOM 604 N N . GLY A 1 96 ? -16.619 -4.977 3.372 1.00 92.75 96 GLY A N 1
ATOM 605 C CA . GLY A 1 96 ? -18.010 -5.291 3.672 1.00 92.75 96 GLY A CA 1
ATOM 606 C C . GLY A 1 96 ? -18.616 -4.262 4.630 1.00 92.75 96 GLY A C 1
ATOM 607 O O . GLY A 1 96 ? -18.034 -3.195 4.819 1.00 92.75 96 GLY A O 1
ATOM 608 N N . PRO A 1 97 ? -19.766 -4.564 5.252 1.00 92.81 97 PRO A N 1
ATOM 609 C CA . PRO A 1 97 ? -20.473 -3.625 6.120 1.00 92.81 97 PRO A CA 1
ATOM 610 C C . PRO A 1 97 ? -19.678 -3.266 7.382 1.00 92.81 97 PRO A C 1
ATOM 612 O O . PRO A 1 97 ? -18.816 -4.023 7.842 1.00 92.81 97 PRO A O 1
ATOM 615 N N . GLY A 1 98 ? -19.998 -2.103 7.953 1.00 88.81 98 GLY A N 1
ATOM 616 C CA . GLY A 1 98 ? -19.419 -1.596 9.198 1.00 88.81 98 GLY A CA 1
ATOM 617 C C . GLY A 1 98 ? -19.228 -0.079 9.191 1.00 88.81 98 GLY A C 1
ATOM 618 O O . GLY A 1 98 ? -19.762 0.622 8.332 1.00 88.81 98 GLY A O 1
ATOM 619 N N . SER A 1 99 ? -18.418 0.404 10.134 1.00 86.19 99 SER A N 1
ATOM 620 C CA . SER A 1 99 ? -17.914 1.782 10.165 1.00 86.19 99 SER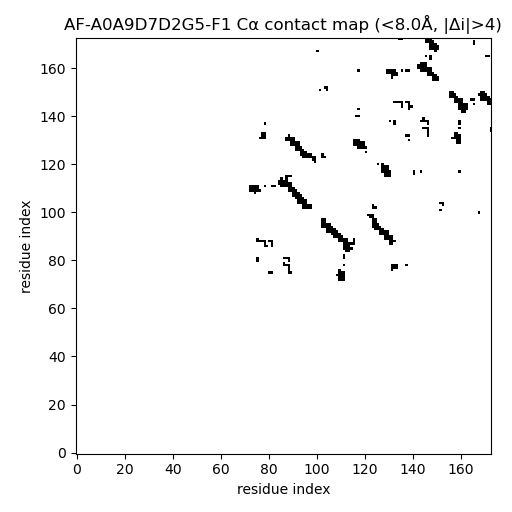 A CA 1
ATOM 621 C C . SER A 1 99 ? -16.393 1.757 10.325 1.00 86.19 99 SER A C 1
ATOM 623 O O . SER A 1 99 ? -15.900 0.959 11.132 1.00 8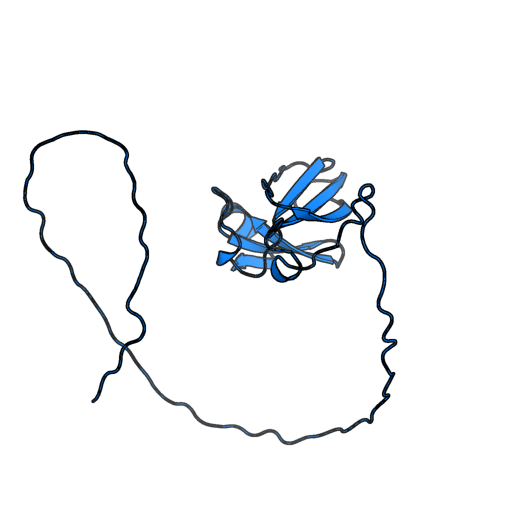6.19 99 SER A O 1
ATOM 625 N N . PRO A 1 100 ? -15.628 2.614 9.622 1.00 82.50 100 PRO A N 1
ATOM 626 C CA . PRO A 1 100 ? -14.193 2.721 9.852 1.00 82.50 100 PRO A CA 1
ATOM 627 C C . PRO A 1 100 ? -13.899 3.038 11.327 1.00 82.50 100 PRO A C 1
ATOM 629 O O . PRO A 1 100 ? -14.646 3.807 11.938 1.00 82.50 100 PRO A O 1
ATOM 632 N N . PRO A 1 101 ? -12.837 2.465 11.922 1.00 80.00 101 PRO A N 1
ATOM 633 C CA . PRO A 1 101 ? -11.803 1.624 11.303 1.00 80.00 101 PRO A CA 1
ATOM 634 C C . PRO A 1 101 ? -12.144 0.120 11.236 1.00 80.00 101 PRO A C 1
ATOM 636 O O . PRO A 1 101 ? -11.307 -0.675 10.823 1.00 80.00 101 PRO A O 1
ATOM 639 N N . ALA A 1 102 ? -13.347 -0.291 11.642 1.00 84.31 102 ALA A N 1
ATOM 640 C CA . ALA A 1 102 ? -13.742 -1.693 11.794 1.00 84.31 102 ALA A CA 1
ATOM 641 C C . ALA A 1 102 ? -14.528 -2.245 10.586 1.00 84.31 102 ALA A C 1
ATOM 643 O O . ALA A 1 102 ? -15.434 -3.063 10.754 1.00 84.31 102 ALA A O 1
ATOM 644 N N . CYS A 1 103 ? -14.220 -1.790 9.368 1.00 86.88 103 CYS A N 1
ATOM 645 C CA . CYS A 1 103 ? -14.823 -2.363 8.165 1.00 86.88 103 CYS A CA 1
ATOM 646 C C . CYS A 1 103 ? -14.427 -3.842 8.037 1.00 86.88 103 CYS A C 1
ATOM 648 O O . CYS A 1 103 ? -13.256 -4.187 8.170 1.00 86.88 103 CYS A O 1
ATOM 650 N N . SER A 1 104 ? -15.383 -4.730 7.759 1.00 89.81 104 SER A N 1
ATOM 651 C CA . SER A 1 104 ? -15.050 -6.140 7.515 1.00 89.81 104 SER A CA 1
ATOM 652 C C . SER A 1 104 ? -14.309 -6.276 6.185 1.00 89.81 104 SER A C 1
ATOM 654 O O . SER A 1 104 ? -14.774 -5.745 5.185 1.00 89.81 104 SER A O 1
ATOM 656 N N . VAL A 1 105 ? -13.193 -7.000 6.115 1.00 90.25 105 VAL A N 1
ATOM 657 C CA . VAL A 1 105 ? -12.531 -7.274 4.826 1.00 90.25 105 VAL A CA 1
ATOM 658 C C . VAL A 1 105 ? -13.260 -8.416 4.120 1.00 90.25 105 VAL A C 1
ATOM 660 O O . VAL A 1 105 ? -13.384 -9.504 4.679 1.00 90.25 105 VAL A O 1
ATOM 663 N N . LYS A 1 106 ? -13.756 -8.177 2.901 1.00 92.00 106 LYS A N 1
ATOM 664 C CA . LYS A 1 106 ? -14.486 -9.175 2.105 1.00 92.00 106 LYS A CA 1
ATOM 665 C C . LYS A 1 106 ? -13.553 -9.916 1.158 1.00 92.00 106 LYS A C 1
ATOM 667 O O . LYS A 1 106 ? -13.501 -11.143 1.181 1.00 92.00 106 LYS A O 1
ATOM 672 N N . THR A 1 107 ? -12.820 -9.175 0.332 1.00 91.56 107 THR A N 1
ATOM 673 C CA . THR A 1 107 ? -11.822 -9.729 -0.587 1.00 91.56 107 THR A CA 1
ATOM 674 C C . THR A 1 107 ? -10.613 -8.805 -0.661 1.00 91.56 107 THR A C 1
ATOM 676 O O . THR A 1 107 ? -10.711 -7.599 -0.438 1.00 91.56 107 THR A O 1
ATOM 679 N N . MET A 1 108 ? -9.450 -9.379 -0.953 1.00 89.62 108 MET A N 1
ATOM 680 C CA . MET A 1 108 ? -8.234 -8.626 -1.230 1.00 89.62 108 MET A CA 1
ATOM 681 C C . MET A 1 108 ? -7.493 -9.326 -2.362 1.00 89.62 108 MET A C 1
ATOM 683 O O . MET A 1 108 ? -7.054 -10.466 -2.206 1.00 89.62 108 MET A O 1
ATOM 687 N N . VAL A 1 109 ? -7.352 -8.649 -3.496 1.00 93.19 109 VAL A N 1
ATOM 688 C CA . VAL A 1 109 ? -6.666 -9.180 -4.679 1.00 93.19 109 VAL A CA 1
ATOM 689 C C . VAL A 1 109 ? -5.406 -8.364 -4.915 1.00 93.19 109 VAL A C 1
ATOM 691 O O . VAL A 1 109 ? -5.489 -7.146 -5.028 1.00 93.19 109 VAL A O 1
ATOM 694 N N . LYS A 1 110 ? -4.245 -9.019 -4.988 1.00 93.56 110 LYS A N 1
ATOM 695 C CA . LYS A 1 110 ? -2.954 -8.354 -5.213 1.00 93.56 110 LYS A CA 1
ATOM 696 C C . LYS A 1 110 ? -2.458 -8.582 -6.636 1.00 93.56 110 LYS A C 1
ATOM 698 O O . LYS A 1 110 ? -2.598 -9.690 -7.149 1.00 93.56 110 LYS A O 1
ATOM 703 N N . ALA A 1 111 ? -1.871 -7.562 -7.252 1.00 94.62 111 ALA A N 1
ATOM 704 C CA . ALA A 1 111 ? -1.343 -7.628 -8.610 1.00 94.62 111 ALA A CA 1
ATOM 705 C C . ALA A 1 111 ? -0.248 -6.587 -8.851 1.00 94.62 111 ALA A C 1
ATOM 707 O O . ALA A 1 111 ? -0.340 -5.460 -8.368 1.00 94.62 111 ALA A O 1
ATOM 708 N N . CYS A 1 112 ? 0.750 -6.940 -9.659 1.00 94.75 112 CYS A N 1
ATOM 709 C CA . CYS A 1 112 ? 1.714 -5.971 -10.170 1.00 94.75 112 CYS A CA 1
ATOM 710 C C . CYS A 1 112 ? 1.078 -5.069 -11.238 1.00 94.75 112 CYS A C 1
ATOM 712 O O . CYS A 1 112 ? 0.405 -5.562 -12.146 1.00 94.75 112 CYS A O 1
ATOM 714 N N . ALA A 1 113 ? 1.324 -3.762 -11.168 1.00 94.88 113 ALA A N 1
ATOM 715 C CA . ALA A 1 113 ? 0.833 -2.779 -12.128 1.00 94.88 113 ALA A CA 1
ATOM 716 C C . ALA A 1 113 ? 1.876 -1.691 -12.427 1.00 94.88 113 ALA A C 1
ATOM 718 O O . ALA A 1 113 ? 2.785 -1.422 -11.640 1.00 94.88 113 ALA A O 1
ATOM 719 N N . ALA A 1 114 ? 1.735 -1.039 -13.583 1.00 93.31 114 ALA A N 1
ATOM 720 C CA . ALA A 1 114 ? 2.549 0.125 -13.941 1.00 93.31 114 ALA A CA 1
ATOM 721 C C . ALA A 1 114 ? 2.137 1.392 -13.167 1.00 93.31 114 ALA A C 1
ATOM 723 O O . ALA A 1 114 ? 2.959 2.273 -12.935 1.00 93.31 114 ALA A O 1
ATOM 724 N N . ALA A 1 115 ? 0.868 1.473 -12.761 1.00 92.38 115 ALA A N 1
ATOM 725 C CA . ALA A 1 115 ? 0.295 2.571 -11.993 1.00 92.38 115 ALA A CA 1
ATOM 726 C C . ALA A 1 115 ? -0.636 2.014 -10.911 1.00 92.38 115 ALA A C 1
ATOM 728 O O . ALA A 1 115 ? -1.314 1.012 -11.137 1.00 92.38 115 ALA A O 1
ATOM 729 N N . CYS A 1 116 ? -0.656 2.668 -9.751 1.00 92.69 116 CYS A N 1
ATOM 730 C CA . CYS A 1 116 ? -1.397 2.214 -8.581 1.00 92.69 116 CYS A CA 1
ATOM 731 C C . CYS A 1 116 ? -1.999 3.396 -7.807 1.00 92.69 116 CYS A C 1
ATOM 733 O O . CYS A 1 116 ? -1.525 3.672 -6.706 1.00 92.69 116 CYS A O 1
ATOM 735 N N . PRO A 1 117 ? -2.967 4.129 -8.394 1.00 93.12 117 PRO A N 1
ATOM 736 C CA . PRO A 1 117 ? -3.558 5.284 -7.731 1.00 93.12 117 PRO A CA 1
ATOM 737 C C . PRO A 1 117 ? -4.230 4.822 -6.443 1.00 93.12 117 PRO A C 1
ATOM 739 O O . PRO A 1 117 ? -5.133 3.982 -6.481 1.00 93.12 117 PRO A O 1
ATOM 742 N N . THR A 1 118 ? -3.759 5.328 -5.309 1.00 92.88 118 THR A N 1
ATOM 743 C CA . THR A 1 118 ? -4.315 4.952 -4.016 1.00 92.88 118 THR A CA 1
ATOM 744 C C . THR A 1 118 ? -5.646 5.672 -3.824 1.00 92.88 118 THR A C 1
ATOM 746 O O . THR A 1 118 ? -5.729 6.901 -3.867 1.00 92.88 118 THR A O 1
ATOM 749 N N . GLU A 1 119 ? -6.705 4.898 -3.606 1.00 92.06 119 GLU A N 1
ATOM 750 C CA . GLU A 1 119 ? -8.054 5.389 -3.344 1.00 92.06 119 GLU A CA 1
ATOM 751 C C . GLU A 1 119 ? -8.502 4.883 -1.979 1.00 92.06 119 GLU A C 1
ATOM 753 O O . GLU A 1 119 ? -8.891 3.729 -1.837 1.00 92.06 119 GLU A O 1
ATOM 758 N N . LEU A 1 120 ? -8.445 5.756 -0.973 1.00 88.88 120 LEU A N 1
ATOM 759 C CA . LEU A 1 120 ? -8.966 5.471 0.360 1.00 88.88 120 LEU A CA 1
ATOM 760 C C . LEU A 1 120 ? -10.321 6.137 0.533 1.00 88.88 120 LEU A C 1
ATOM 762 O O . LEU A 1 120 ? -10.438 7.365 0.487 1.00 88.88 120 LEU A O 1
ATOM 766 N N . ASN A 1 121 ? -11.346 5.334 0.768 1.00 89.19 121 ASN A N 1
ATOM 767 C CA . ASN A 1 121 ? -12.674 5.797 1.099 1.00 89.19 121 ASN A CA 1
ATOM 768 C C . ASN A 1 121 ? -12.868 5.713 2.614 1.00 89.19 121 ASN A C 1
ATOM 770 O O . ASN A 1 121 ? -12.537 4.743 3.286 1.00 89.19 121 ASN A O 1
ATOM 774 N N . THR A 1 122 ? -13.474 6.742 3.189 1.00 85.56 122 THR A N 1
ATOM 775 C CA . THR A 1 122 ? -13.825 6.753 4.616 1.00 85.56 122 THR A CA 1
ATOM 776 C C . THR A 1 122 ? -15.160 6.053 4.878 1.00 85.56 122 THR A C 1
ATOM 778 O O . THR A 1 122 ? -15.852 6.348 5.853 1.00 85.56 122 THR A O 1
ATOM 781 N N . LYS A 1 123 ? -15.552 5.133 3.995 1.00 91.12 123 LYS A N 1
ATOM 782 C CA . LYS A 1 123 ? -16.801 4.375 4.049 1.00 91.12 123 LYS A CA 1
ATOM 783 C C . LYS A 1 123 ? -16.485 2.898 3.882 1.00 91.12 123 LYS A C 1
ATOM 785 O O . LYS A 1 123 ? -15.638 2.545 3.073 1.00 91.12 123 LYS A O 1
ATOM 790 N N . CYS A 1 124 ? -17.189 2.058 4.631 1.00 91.50 124 CYS A N 1
ATOM 791 C CA . CYS A 1 124 ? -17.195 0.623 4.382 1.00 91.50 124 CYS A CA 1
ATOM 792 C C . CYS A 1 124 ? -18.133 0.288 3.202 1.00 91.50 124 CYS A C 1
ATOM 794 O O . CYS A 1 124 ? -18.848 1.166 2.715 1.00 91.50 124 CYS A O 1
ATOM 796 N N . GLU A 1 125 ? -18.152 -0.972 2.760 1.00 94.00 125 GLU A N 1
ATOM 797 C CA . GLU A 1 125 ? -18.877 -1.433 1.556 1.00 94.00 125 GLU A CA 1
ATOM 798 C C . GLU A 1 125 ? -18.369 -0.806 0.253 1.00 94.00 125 GLU A C 1
ATOM 800 O O . GLU A 1 125 ? -19.113 -0.589 -0.705 1.00 94.00 125 GLU A O 1
ATOM 805 N N . THR A 1 126 ? -17.074 -0.514 0.223 1.00 94.69 126 THR A N 1
ATOM 806 C CA . THR A 1 126 ? -16.381 0.107 -0.901 1.00 94.69 126 THR A CA 1
ATOM 807 C C . THR A 1 126 ? -15.358 -0.846 -1.494 1.00 94.69 126 THR A C 1
ATOM 809 O O . THR A 1 126 ? -14.912 -1.813 -0.868 1.00 94.69 126 THR A O 1
ATOM 812 N N . THR A 1 127 ? -14.983 -0.564 -2.737 1.00 94.25 127 THR A N 1
ATOM 813 C CA . THR A 1 127 ? -13.782 -1.137 -3.325 1.00 94.25 127 THR A CA 1
ATOM 814 C C . THR A 1 127 ? -12.727 -0.059 -3.448 1.00 94.25 127 THR A C 1
ATOM 816 O O . THR A 1 127 ? -12.996 1.006 -3.995 1.00 94.25 127 THR A O 1
ATOM 819 N N . GLU A 1 128 ? -11.537 -0.370 -2.963 1.00 94.25 128 GLU A N 1
ATOM 820 C CA . GLU A 1 128 ? -10.403 0.534 -2.877 1.00 94.25 128 GLU A CA 1
ATOM 821 C C . GLU A 1 128 ? -9.195 -0.088 -3.563 1.00 94.25 128 GLU A C 1
ATOM 823 O O . GLU A 1 128 ? -9.022 -1.311 -3.567 1.00 94.25 128 GLU A O 1
ATOM 828 N N . VAL A 1 129 ? -8.355 0.756 -4.149 1.00 95.00 129 VAL A N 1
ATOM 829 C CA . VAL A 1 129 ? -7.057 0.353 -4.688 1.00 95.00 129 VAL A CA 1
ATOM 830 C C . VAL A 1 129 ? -5.989 0.938 -3.782 1.00 95.00 129 VAL A C 1
ATOM 832 O O . VAL A 1 129 ? -5.981 2.133 -3.512 1.00 95.00 129 VAL A O 1
ATOM 835 N N . LEU A 1 130 ? -5.097 0.086 -3.293 1.00 95.31 130 LEU A N 1
ATOM 836 C CA . LEU A 1 130 ? -4.037 0.434 -2.361 1.00 95.31 130 LEU A CA 1
ATOM 837 C C . LEU A 1 130 ? -2.693 0.056 -2.963 1.00 95.31 130 LEU A C 1
ATOM 839 O O . LEU A 1 130 ? -2.517 -1.062 -3.452 1.00 95.31 130 LEU A O 1
ATOM 843 N N . ARG A 1 131 ? -1.713 0.949 -2.872 1.00 95.81 131 ARG A N 1
ATOM 844 C CA . ARG A 1 131 ? -0.327 0.623 -3.205 1.00 95.81 131 ARG A CA 1
ATOM 845 C C . ARG A 1 131 ? 0.358 -0.022 -2.006 1.00 95.81 131 ARG A C 1
ATOM 847 O O . ARG A 1 131 ? 0.525 0.624 -0.975 1.00 95.81 131 ARG A O 1
ATOM 854 N N . LEU A 1 132 ? 0.776 -1.277 -2.136 1.00 95.75 132 LEU A N 1
ATOM 855 C CA . LEU A 1 132 ? 1.563 -1.953 -1.106 1.00 95.75 132 LEU A CA 1
ATOM 856 C C . LEU A 1 132 ? 2.992 -1.403 -1.072 1.00 95.75 132 LEU A C 1
ATOM 858 O O . LEU A 1 132 ? 3.557 -1.031 -2.103 1.00 95.75 132 LEU A O 1
ATOM 862 N N . CYS A 1 133 ? 3.576 -1.373 0.122 1.00 96.12 133 CYS A N 1
ATOM 863 C CA . CYS A 1 133 ? 4.919 -0.851 0.363 1.00 96.12 133 CYS A CA 1
ATOM 864 C C . CYS A 1 133 ? 5.661 -1.698 1.399 1.00 96.12 133 CYS A C 1
ATOM 866 O O . CYS A 1 133 ? 5.045 -2.339 2.255 1.00 96.12 133 CYS A O 1
ATOM 868 N N . ALA A 1 134 ? 6.990 -1.688 1.321 1.00 94.88 134 ALA A N 1
ATOM 869 C CA . ALA A 1 134 ? 7.880 -2.246 2.335 1.00 94.88 134 ALA A CA 1
ATOM 870 C C . ALA A 1 134 ? 8.601 -1.136 3.123 1.00 94.88 134 ALA A C 1
ATOM 872 O O . ALA A 1 134 ? 8.943 -1.334 4.289 1.00 94.88 134 ALA A O 1
ATOM 873 N N . ALA A 1 135 ? 8.792 0.031 2.505 1.00 94.69 135 ALA A N 1
ATOM 874 C CA . ALA A 1 135 ? 9.382 1.229 3.088 1.00 94.69 135 ALA A CA 1
ATOM 875 C C . ALA A 1 135 ? 8.651 2.499 2.615 1.00 94.69 135 ALA A C 1
ATOM 877 O O . ALA A 1 135 ? 8.009 2.513 1.566 1.00 94.69 135 ALA A O 1
ATOM 878 N N . SER A 1 136 ? 8.789 3.606 3.345 1.00 94.19 136 SER A N 1
ATOM 879 C CA . SER A 1 136 ? 8.242 4.922 2.958 1.00 94.19 136 SER A CA 1
ATOM 880 C C . SER A 1 136 ? 8.801 5.438 1.637 1.00 94.19 136 SER A C 1
ATOM 882 O O . SER A 1 136 ? 8.113 6.152 0.914 1.00 94.19 136 SER A O 1
ATOM 884 N N . THR A 1 137 ? 10.017 5.039 1.259 1.00 94.12 137 THR A N 1
ATOM 885 C CA . THR A 1 137 ? 10.588 5.366 -0.057 1.00 94.12 137 THR A CA 1
ATOM 886 C C . THR A 1 137 ? 9.825 4.722 -1.215 1.00 94.12 137 THR A C 1
ATOM 888 O O . THR A 1 137 ? 9.898 5.224 -2.335 1.00 94.12 137 THR A O 1
ATOM 891 N N . ASP A 1 138 ? 9.062 3.653 -0.962 1.00 93.38 138 ASP A N 1
ATOM 892 C CA . ASP A 1 138 ? 8.171 3.056 -1.962 1.00 93.38 138 ASP A CA 1
ATOM 893 C C . ASP A 1 138 ? 6.916 3.908 -2.182 1.00 93.38 138 ASP A C 1
ATOM 895 O O . ASP A 1 138 ? 6.219 3.732 -3.180 1.00 93.38 138 ASP A O 1
ATOM 899 N N . CYS A 1 139 ? 6.614 4.837 -1.275 1.00 95.19 139 CYS A N 1
ATOM 900 C CA . CYS A 1 139 ? 5.417 5.663 -1.291 1.00 95.19 139 CYS A CA 1
ATOM 901 C C . CYS A 1 139 ? 5.665 6.993 -2.000 1.00 95.19 139 CYS A C 1
ATOM 903 O O . CYS A 1 139 ? 5.727 8.068 -1.410 1.00 95.19 139 CYS A O 1
ATOM 905 N N . THR A 1 140 ? 5.806 6.900 -3.322 1.00 94.81 140 THR A N 1
ATOM 906 C CA . THR A 1 140 ? 6.096 8.048 -4.194 1.00 94.81 140 THR A CA 1
ATOM 907 C C . THR A 1 140 ? 4.853 8.823 -4.639 1.00 94.81 140 THR A C 1
ATOM 909 O O . THR A 1 140 ? 4.969 9.780 -5.403 1.00 94.81 140 THR A O 1
ATOM 912 N N . GLU A 1 141 ? 3.658 8.407 -4.210 1.00 93.56 141 GLU A N 1
ATOM 913 C CA . GLU A 1 141 ? 2.403 9.018 -4.646 1.00 93.56 141 GLU A CA 1
ATOM 914 C C . GLU A 1 141 ? 2.100 10.319 -3.877 1.00 93.56 141 GLU A C 1
ATOM 916 O O . GLU A 1 141 ? 2.141 10.331 -2.641 1.00 93.56 141 GLU A O 1
ATOM 921 N N . PRO A 1 142 ? 1.757 11.423 -4.571 1.00 94.25 142 PRO A N 1
ATOM 922 C CA . PRO A 1 142 ? 1.361 12.662 -3.914 1.00 94.25 142 PRO A CA 1
ATOM 923 C C . PRO A 1 142 ? 0.159 12.449 -2.990 1.00 94.25 142 PRO A C 1
ATOM 925 O O . PRO A 1 142 ? -0.881 11.956 -3.411 1.00 94.25 142 PRO A O 1
ATOM 928 N N . GLY A 1 143 ? 0.294 12.857 -1.728 1.00 94.44 143 GLY A N 1
ATOM 929 C CA . GLY A 1 143 ? -0.758 12.705 -0.719 1.00 94.44 143 GLY A CA 1
ATOM 930 C C . GLY A 1 143 ? -0.664 11.426 0.113 1.00 94.44 143 GLY A C 1
ATOM 931 O O . GLY A 1 143 ? -1.239 11.402 1.199 1.00 94.44 143 GLY A O 1
ATOM 932 N N . TYR A 1 144 ? 0.140 10.440 -0.302 1.00 96.31 144 TYR A N 1
ATOM 933 C CA . TYR A 1 144 ? 0.316 9.166 0.407 1.00 96.31 144 TYR A CA 1
ATOM 934 C C . TYR A 1 144 ? 1.791 8.867 0.718 1.00 96.31 144 TYR A C 1
ATOM 936 O O . TYR A 1 144 ? 2.307 7.859 0.251 1.00 96.31 144 TYR A O 1
ATOM 944 N N . PRO A 1 145 ? 2.508 9.735 1.461 1.00 96.69 145 PRO A N 1
ATOM 945 C CA . PRO A 1 145 ? 3.960 9.626 1.621 1.00 96.69 145 PRO A CA 1
ATOM 946 C C . PRO A 1 145 ? 4.415 8.605 2.680 1.00 96.69 145 PRO A C 1
ATOM 948 O O . PRO A 1 145 ? 5.616 8.385 2.813 1.00 96.69 145 PRO A O 1
ATOM 951 N N . SER A 1 146 ? 3.500 8.037 3.471 1.00 96.94 146 SER A N 1
ATOM 952 C CA . SER A 1 146 ? 3.845 7.194 4.625 1.00 96.94 146 SER A CA 1
ATOM 953 C C . SER A 1 146 ? 3.538 5.728 4.329 1.00 96.94 146 SER A C 1
ATOM 955 O O . SER A 1 146 ? 2.447 5.415 3.847 1.00 96.94 146 SER A O 1
ATOM 957 N N . CYS A 1 147 ? 4.462 4.819 4.650 1.00 96.88 147 CYS A N 1
ATOM 958 C CA . CYS A 1 147 ? 4.211 3.385 4.532 1.00 96.88 147 CYS A CA 1
ATOM 959 C C . CYS A 1 147 ? 3.666 2.862 5.863 1.00 96.88 147 CYS A C 1
ATOM 961 O O . CYS A 1 147 ? 4.393 2.810 6.854 1.00 96.88 147 CYS A O 1
ATOM 963 N N . CYS A 1 148 ? 2.383 2.508 5.913 1.00 96.69 148 CYS A N 1
ATOM 964 C CA . CYS A 1 148 ? 1.680 2.211 7.160 1.00 96.69 148 CYS A CA 1
ATOM 965 C C . CYS A 1 148 ? 1.195 0.758 7.213 1.00 96.69 148 CYS A C 1
ATOM 967 O O . CYS A 1 148 ? 0.643 0.233 6.248 1.00 96.69 148 CYS A O 1
ATOM 969 N N . ARG A 1 149 ? 1.394 0.115 8.366 1.00 95.56 149 ARG A N 1
ATOM 970 C CA . ARG A 1 149 ? 1.038 -1.272 8.678 1.00 95.56 149 ARG A CA 1
ATOM 971 C C . ARG A 1 149 ? -0.257 -1.305 9.484 1.00 95.56 149 ARG A C 1
ATOM 973 O O . ARG A 1 149 ? -0.364 -0.658 10.526 1.00 95.56 149 ARG A O 1
ATOM 980 N N . PHE A 1 150 ? -1.222 -2.076 9.010 1.00 91.81 150 PHE A N 1
ATOM 981 C CA . PHE A 1 150 ? -2.541 -2.246 9.608 1.00 91.81 150 PHE A CA 1
ATOM 982 C C . PHE A 1 150 ? -2.813 -3.723 9.858 1.00 91.81 150 PHE A C 1
ATOM 984 O O . PHE A 1 150 ? -2.424 -4.576 9.060 1.00 91.81 150 PHE A O 1
ATOM 991 N N . LYS A 1 151 ? -3.552 -4.019 10.926 1.00 89.94 151 LYS A N 1
ATOM 992 C CA . LYS A 1 151 ? -3.981 -5.375 11.261 1.00 89.94 151 LYS A CA 1
ATOM 993 C C . LYS A 1 151 ? -5.493 -5.435 11.371 1.00 89.94 151 LYS A C 1
ATOM 995 O O . LYS A 1 151 ? -6.085 -4.820 12.253 1.00 89.94 151 LYS A O 1
ATOM 1000 N N . GLN A 1 152 ? -6.114 -6.194 10.475 1.00 82.56 152 GLN A N 1
ATOM 1001 C CA . GLN A 1 152 ? -7.558 -6.419 10.453 1.00 82.56 152 GLN A CA 1
ATOM 1002 C C . GLN A 1 152 ? -7.853 -7.908 10.293 1.00 82.56 152 GLN A C 1
ATOM 1004 O O . GLN A 1 152 ? -7.290 -8.580 9.432 1.00 82.56 152 GLN A O 1
ATOM 1009 N N . GLY A 1 153 ? -8.724 -8.449 11.150 1.00 77.88 153 GLY A N 1
ATOM 1010 C CA . GLY A 1 153 ? -9.138 -9.856 11.066 1.00 77.88 153 GLY A CA 1
ATOM 1011 C C . GLY A 1 153 ? -7.980 -10.861 11.149 1.00 77.88 153 GLY A C 1
ATOM 1012 O O . GLY A 1 153 ? -8.041 -11.916 10.529 1.00 77.88 153 GLY A O 1
ATOM 1013 N N . GLY A 1 154 ? -6.893 -10.517 11.852 1.00 81.38 154 GLY A N 1
ATOM 1014 C CA . GLY A 1 154 ? -5.686 -11.350 11.948 1.00 81.38 154 GLY A CA 1
ATOM 1015 C C . GLY A 1 154 ? -4.774 -11.310 10.716 1.00 81.38 154 GLY A C 1
ATOM 1016 O O . GLY A 1 154 ? -3.688 -11.879 10.765 1.00 81.38 154 GLY A O 1
ATOM 1017 N N . THR A 1 155 ? -5.175 -10.608 9.654 1.00 82.19 155 THR A N 1
ATOM 1018 C CA . THR A 1 155 ? -4.328 -10.335 8.491 1.00 82.19 155 THR A CA 1
ATOM 1019 C C . THR A 1 155 ? -3.652 -8.989 8.666 1.00 82.19 155 THR A C 1
ATOM 1021 O O . THR A 1 155 ? -4.251 -8.021 9.135 1.00 82.19 155 THR A O 1
ATOM 1024 N N . GLU A 1 156 ? -2.389 -8.940 8.283 1.00 90.38 156 GLU A N 1
ATOM 1025 C CA . GLU A 1 156 ? -1.586 -7.737 8.322 1.00 90.38 156 GLU A CA 1
ATOM 1026 C C . GLU A 1 156 ? -1.350 -7.221 6.905 1.00 90.38 156 GLU A C 1
ATOM 1028 O O . GLU A 1 156 ? -1.045 -7.995 5.992 1.00 90.38 156 GLU A O 1
ATOM 1033 N N . LEU A 1 157 ? -1.512 -5.915 6.722 1.00 91.50 157 LEU A N 1
ATOM 1034 C CA . LEU A 1 157 ? -1.355 -5.245 5.442 1.00 91.50 157 LEU A CA 1
ATOM 1035 C C . LEU A 1 157 ? -0.505 -3.991 5.609 1.00 91.50 157 LEU A C 1
ATOM 1037 O O . LEU A 1 157 ? -0.777 -3.174 6.484 1.00 91.50 157 LEU A O 1
ATOM 1041 N N . THR A 1 158 ? 0.482 -3.820 4.734 1.00 95.69 158 THR A N 1
ATOM 1042 C CA . THR A 1 158 ? 1.319 -2.619 4.693 1.00 95.69 158 THR A CA 1
ATOM 1043 C C . THR A 1 158 ? 1.114 -1.907 3.363 1.00 95.69 158 THR A C 1
ATOM 1045 O O . THR A 1 158 ? 1.360 -2.492 2.307 1.00 95.69 158 THR A O 1
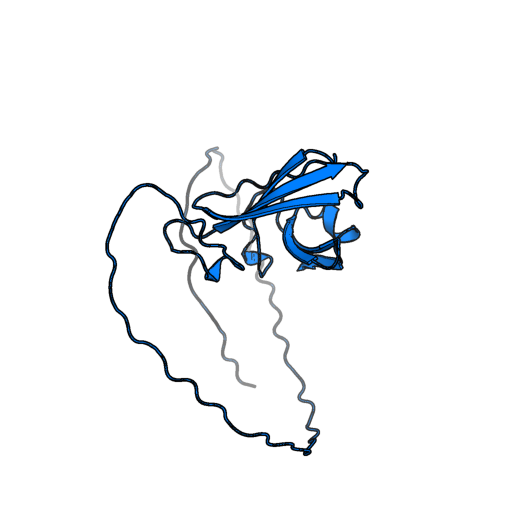ATOM 1048 N N . PHE A 1 159 ? 0.640 -0.664 3.401 1.00 95.62 159 PHE A N 1
ATOM 1049 C CA . PHE A 1 159 ? 0.333 0.112 2.201 1.00 95.62 159 PHE A CA 1
ATOM 1050 C C . PHE A 1 159 ? 0.602 1.610 2.389 1.00 95.62 159 PHE A C 1
ATOM 1052 O O . PHE A 1 159 ? 0.705 2.107 3.514 1.00 95.62 159 PHE A O 1
ATOM 1059 N N . CYS A 1 160 ? 0.744 2.323 1.273 1.00 96.75 160 CYS A N 1
ATOM 1060 C CA . CYS A 1 160 ? 0.976 3.760 1.257 1.00 96.75 160 CYS A CA 1
ATOM 1061 C C . CYS A 1 160 ? -0.286 4.510 1.680 1.00 96.75 160 CYS A C 1
ATOM 1063 O O . CYS A 1 160 ? -1.352 4.341 1.094 1.00 96.75 160 CYS A O 1
ATOM 1065 N N . GLY A 1 161 ? -0.161 5.344 2.705 1.00 95.31 161 GLY A N 1
ATOM 1066 C CA . GLY A 1 161 ? -1.258 6.091 3.301 1.00 95.31 161 GLY A CA 1
ATOM 1067 C C . GLY A 1 161 ? -0.937 7.577 3.449 1.00 95.31 161 GLY A C 1
ATOM 1068 O O . GLY A 1 161 ? 0.237 7.969 3.444 1.00 95.31 161 GLY A O 1
ATOM 1069 N N . PRO A 1 162 ? -1.961 8.435 3.607 1.00 95.44 162 PRO A N 1
ATOM 1070 C CA . PRO A 1 162 ? -1.733 9.814 3.988 1.00 95.44 162 PRO A CA 1
ATOM 1071 C C . PRO A 1 162 ? -1.232 9.863 5.432 1.00 95.44 162 PRO A C 1
ATOM 1073 O O . PRO A 1 162 ? -1.598 9.023 6.257 1.00 95.44 162 PRO A O 1
ATOM 1076 N N . LYS A 1 163 ? -0.480 10.913 5.779 1.00 93.81 163 LYS A N 1
ATOM 1077 C CA . LYS A 1 163 ? -0.002 11.136 7.158 1.00 93.81 163 LYS A CA 1
ATOM 1078 C C . LYS A 1 163 ? -1.118 11.114 8.205 1.00 93.81 163 LYS A C 1
ATOM 1080 O O . LYS A 1 163 ? -0.898 10.730 9.344 1.00 93.81 163 LYS A O 1
ATOM 1085 N N . ALA A 1 164 ? -2.341 11.477 7.815 1.00 91.56 164 ALA A N 1
ATOM 1086 C CA . ALA A 1 164 ? -3.507 11.422 8.694 1.00 91.56 164 ALA A CA 1
ATOM 1087 C C . ALA A 1 164 ? -3.811 10.008 9.236 1.00 91.56 164 ALA A C 1
ATOM 1089 O O . ALA A 1 164 ? -4.473 9.892 10.264 1.00 91.56 164 ALA A O 1
ATOM 1090 N N . MET A 1 165 ? -3.328 8.941 8.587 1.00 90.31 165 MET A N 1
ATOM 1091 C CA . MET A 1 165 ? -3.523 7.564 9.052 1.00 90.31 165 MET A CA 1
ATOM 1092 C C . MET A 1 165 ? -2.482 7.082 10.068 1.00 90.31 165 MET A C 1
ATOM 1094 O O . MET A 1 165 ? -2.643 5.993 10.613 1.00 90.31 165 MET A O 1
ATOM 1098 N N . GLU A 1 166 ? -1.459 7.878 10.385 1.00 91.56 166 GLU A N 1
ATOM 1099 C CA . GLU A 1 166 ? -0.424 7.500 11.360 1.00 91.56 166 GLU A CA 1
ATOM 1100 C C . GLU A 1 166 ? -0.997 7.232 12.763 1.00 91.56 166 GLU A C 1
ATOM 1102 O O . GLU A 1 166 ? -0.447 6.424 13.503 1.00 91.56 166 GLU A O 1
ATOM 1107 N N . GLY A 1 167 ? -2.136 7.842 13.112 1.00 90.25 167 GLY A N 1
ATOM 1108 C CA . GLY A 1 167 ? -2.848 7.573 14.368 1.00 90.25 167 GLY A CA 1
ATOM 1109 C C . GLY A 1 167 ? -3.759 6.338 14.355 1.00 90.25 167 GLY A C 1
ATOM 1110 O O . GLY A 1 167 ? -4.287 5.974 15.403 1.00 90.25 167 GLY A O 1
ATOM 1111 N N . LEU A 1 168 ? -3.983 5.723 13.189 1.00 88.69 168 LEU A N 1
ATOM 1112 C CA . LEU A 1 168 ? -4.855 4.551 13.011 1.00 88.69 168 LEU A CA 1
ATOM 1113 C C . LEU A 1 168 ? -4.073 3.275 12.680 1.00 88.69 168 LEU A C 1
ATOM 1115 O O . LEU A 1 168 ? -4.562 2.173 12.927 1.00 88.69 168 LEU A O 1
ATOM 1119 N N . ALA A 1 169 ? -2.888 3.418 12.090 1.00 93.44 169 ALA A N 1
ATOM 1120 C CA . ALA A 1 169 ? -1.991 2.313 11.794 1.00 93.44 169 ALA A CA 1
ATOM 1121 C C . ALA A 1 169 ? -1.359 1.750 13.076 1.00 93.44 169 ALA A C 1
ATOM 1123 O O . ALA A 1 169 ? -1.148 2.468 14.051 1.00 93.44 169 ALA A O 1
ATOM 1124 N N . GLU A 1 170 ? -0.982 0.470 13.060 1.00 94.19 170 GLU A N 1
ATOM 1125 C CA . GLU A 1 170 ? -0.161 -0.099 14.137 1.00 94.19 170 GLU A CA 1
ATOM 1126 C C . GLU A 1 170 ? 1.242 0.517 14.138 1.00 94.19 170 GLU A C 1
ATOM 1128 O O . GLU A 1 170 ? 1.857 0.696 15.190 1.00 94.19 170 GLU A O 1
ATOM 1133 N N . LYS A 1 171 ? 1.766 0.813 12.942 1.00 94.88 171 LYS A N 1
ATOM 1134 C CA . LYS A 1 171 ? 3.069 1.447 12.740 1.00 94.88 171 LYS A CA 1
ATOM 1135 C C . LYS A 1 171 ? 3.137 2.085 11.359 1.00 94.88 171 LYS A C 1
ATOM 1137 O O . LYS A 1 171 ? 2.679 1.476 10.398 1.00 94.88 171 LYS A O 1
ATOM 1142 N N . CYS A 1 172 ? 3.777 3.243 11.249 1.00 96.06 172 CYS A N 1
ATOM 1143 C CA . CYS A 1 172 ? 4.203 3.797 9.966 1.00 96.06 172 CYS A CA 1
ATOM 1144 C C . CYS A 1 172 ? 5.720 3.992 9.957 1.00 96.06 172 CYS A C 1
ATOM 1146 O O . CYS A 1 172 ? 6.339 4.167 11.013 1.00 96.06 172 CYS A O 1
ATOM 1148 N N . PHE A 1 173 ? 6.297 3.920 8.765 1.00 92.25 173 PHE A N 1
ATOM 1149 C CA . PHE A 1 173 ? 7.706 4.163 8.480 1.00 92.25 173 PHE A CA 1
ATOM 1150 C C . PHE A 1 173 ? 7.791 5.241 7.413 1.00 92.25 173 PHE A C 1
ATOM 1152 O O . PHE A 1 173 ? 6.879 5.291 6.552 1.00 92.25 173 PHE A O 1
#

Nearest PDB structures (foldseek):
  6u1m-assembly1_A  TM=3.839E-01  e=8.340E+00  Rattus norvegicus

Foldseek 3Di:
DDDDDDDDDDDDDDDDDDDDDDDDDDDDDDDDDDDDDDDDDDDDDDDDDDDDDDDDDDDDDDDDDDDPDDCPFQADPALVSEDPQQSWKKKWWAFDDDFPPQTHTDDIGIHGGNDFDFDDDRHGRDITMFTAHPALVSQPDPQFSKFFWAAYPNDIGTTGHGPVCCVVGPHID

Radius of gyration: 24.43 Å; Cα contacts (8 Å, |Δi|>4): 252; chains: 1; bounding box: 62×74×50 Å

Sequence (173 aa):
MTSTLPFDSAACFSQVGALALVGLLLLASCGGSVGEPPAGSTSSTDGGATSAATASSAPKDAGSASAAGDASLAACASPADCTASAPLCCARLETGPGSPPACSVKTMVKACAAACPTELNTKCETTEVLRLCAASTDCTEPGYPSCCRFKQGGTELTFCGPKAMEGLAEKCF

Mean predicted aligned error: 17.35 Å